Protein AF-A0A8H1LJA9-F1 (afdb_monomer_lite)

Radius of gyration: 12.82 Å; chains: 1; bounding box: 40×30×24 Å

Foldseek 3Di:
DDDAQAWWQFQVVRFIFGFHDWDDDPPIWTWTFTDPDPPDDTDIDIDGPVRIDHDDDPPPPDD

pLDDT: mean 88.94, std 12.88, range [50.66, 97.94]

Organism: NCBI:txid1888

Structure (mmCIF, N/CA/C/O backbone):
data_AF-A0A8H1LJA9-F1
#
_entry.id   AF-A0A8H1LJA9-F1
#
loop_
_atom_site.group_PDB
_atom_site.id
_atom_site.type_symbol
_atom_site.label_atom_id
_atom_site.label_alt_id
_atom_site.label_comp_id
_atom_site.label_asym_id
_atom_site.label_entity_id
_atom_site.label_seq_id
_atom_site.pdbx_PDB_ins_code
_atom_site.Cartn_x
_atom_site.Cartn_y
_atom_site.Cartn_z
_atom_site.occupancy
_atom_site.B_iso_or_equiv
_atom_site.auth_seq_id
_atom_site.auth_comp_id
_atom_site.auth_asym_id
_atom_site.auth_atom_id
_atom_site.pdbx_PDB_model_num
ATOM 1 N N . MET A 1 1 ? -1.966 -11.909 -4.812 1.00 86.44 1 MET A N 1
ATOM 2 C CA . MET A 1 1 ? -1.331 -10.690 -5.351 1.00 86.44 1 MET A CA 1
ATOM 3 C C . MET A 1 1 ? -2.303 -9.559 -5.113 1.00 86.44 1 MET A C 1
ATOM 5 O O . MET A 1 1 ? -3.490 -9.854 -5.103 1.00 86.44 1 MET A O 1
ATOM 9 N N . TRP A 1 2 ? -1.817 -8.354 -4.835 1.00 93.31 2 TRP A N 1
ATOM 10 C CA . TRP A 1 2 ? -2.710 -7.210 -4.694 1.00 93.31 2 TRP A CA 1
ATOM 11 C C . TRP A 1 2 ? -2.863 -6.457 -6.011 1.00 93.31 2 TRP A C 1
ATOM 13 O O . TRP A 1 2 ? -1.941 -6.463 -6.828 1.00 93.31 2 TRP A O 1
ATOM 23 N N . GLU A 1 3 ? -3.985 -5.772 -6.166 1.00 95.19 3 GLU A N 1
ATOM 24 C CA . GLU A 1 3 ? -4.344 -4.998 -7.348 1.00 95.19 3 GLU A CA 1
ATOM 25 C C . GLU A 1 3 ? -4.471 -3.504 -7.023 1.00 95.19 3 GLU A C 1
ATOM 27 O O . GLU A 1 3 ? -4.689 -3.101 -5.879 1.00 95.19 3 GLU A O 1
ATOM 32 N N . VAL A 1 4 ? -4.312 -2.659 -8.044 1.00 96.38 4 VAL A N 1
ATOM 33 C CA . VAL A 1 4 ? -4.571 -1.218 -7.914 1.00 96.38 4 VAL A CA 1
ATOM 34 C C . VAL A 1 4 ? -6.057 -0.999 -7.616 1.00 96.38 4 VAL A C 1
ATOM 36 O O . VAL A 1 4 ? -6.913 -1.608 -8.248 1.00 96.38 4 VAL A O 1
ATOM 39 N N . GLY A 1 5 ? -6.355 -0.132 -6.651 1.00 95.94 5 GLY A N 1
ATOM 40 C CA . GLY A 1 5 ? -7.698 0.131 -6.133 1.00 95.94 5 GLY A CA 1
ATOM 41 C C . GLY A 1 5 ? -8.071 -0.715 -4.912 1.00 95.94 5 GLY A C 1
ATOM 42 O O . GLY A 1 5 ? -9.007 -0.366 -4.192 1.00 95.94 5 GLY A O 1
ATOM 43 N N . GLU A 1 6 ? -7.339 -1.796 -4.610 1.00 95.75 6 GLU A N 1
ATOM 44 C CA . GLU A 1 6 ? -7.609 -2.571 -3.398 1.00 95.75 6 GLU A CA 1
ATOM 45 C C . GLU A 1 6 ? -7.237 -1.789 -2.133 1.00 95.75 6 GLU A C 1
ATOM 47 O O . GLU A 1 6 ? -6.202 -1.123 -2.052 1.00 95.75 6 GLU A O 1
ATOM 52 N N . THR A 1 7 ? -8.073 -1.919 -1.103 1.00 95.88 7 THR A N 1
ATOM 53 C CA . THR A 1 7 ? -7.784 -1.382 0.229 1.00 95.88 7 THR A CA 1
ATOM 54 C C . THR A 1 7 ? -7.029 -2.418 1.060 1.00 95.88 7 THR A C 1
ATOM 56 O O . THR A 1 7 ? -7.491 -3.547 1.248 1.00 95.88 7 THR A O 1
ATOM 59 N N . ALA A 1 8 ? -5.886 -2.018 1.610 1.00 96.31 8 ALA A N 1
ATOM 60 C CA . ALA A 1 8 ? -5.022 -2.853 2.428 1.00 96.31 8 ALA A CA 1
ATOM 61 C C . ALA A 1 8 ? -4.710 -2.184 3.774 1.00 96.31 8 ALA A C 1
ATOM 63 O O . ALA A 1 8 ? -4.483 -0.976 3.854 1.00 96.31 8 ALA A O 1
ATOM 64 N N . TRP A 1 9 ? -4.655 -2.987 4.835 1.00 96.12 9 TRP A N 1
ATOM 65 C CA . TRP A 1 9 ? -4.097 -2.586 6.122 1.00 96.12 9 TRP A CA 1
ATOM 66 C C . TRP A 1 9 ? -2.588 -2.847 6.128 1.00 96.12 9 TRP A C 1
ATOM 68 O O . TRP A 1 9 ? -2.152 -3.984 5.931 1.00 96.12 9 TRP A O 1
ATOM 78 N N . ASP A 1 10 ? -1.795 -1.798 6.337 1.00 95.81 10 ASP A N 1
ATOM 79 C CA . ASP A 1 10 ? -0.346 -1.874 6.505 1.00 95.81 10 ASP A CA 1
ATOM 80 C C . ASP A 1 10 ? 0.001 -2.217 7.956 1.00 95.81 10 ASP A C 1
ATOM 82 O O . ASP A 1 10 ? -0.150 -1.392 8.859 1.00 95.81 10 ASP A O 1
ATOM 86 N N . VAL A 1 11 ? 0.550 -3.413 8.167 1.00 95.38 11 VAL A N 1
ATOM 87 C CA . VAL A 1 11 ? 0.939 -3.916 9.494 1.00 95.38 11 VAL A CA 1
ATOM 88 C C . VAL A 1 11 ? 2.028 -3.046 10.125 1.00 95.38 11 VAL A C 1
ATOM 90 O O . VAL A 1 11 ? 2.077 -2.912 11.345 1.00 95.38 11 VAL A O 1
ATOM 93 N N . LYS A 1 12 ? 2.903 -2.435 9.316 1.00 93.88 12 LYS A N 1
ATOM 94 C CA . LYS A 1 12 ? 4.057 -1.682 9.821 1.00 93.88 12 LYS A CA 1
ATOM 95 C C . LYS A 1 12 ? 3.670 -0.314 10.378 1.00 93.88 12 LYS A C 1
ATOM 97 O O . LYS A 1 12 ? 4.231 0.110 11.382 1.00 93.88 12 LYS A O 1
ATOM 102 N N . SER A 1 13 ? 2.754 0.392 9.714 1.00 92.00 13 SER A N 1
ATOM 103 C CA . SER A 1 13 ? 2.271 1.702 10.177 1.00 92.00 13 SER A CA 1
ATOM 104 C C . SER A 1 13 ? 0.968 1.628 10.972 1.00 92.00 13 SER A C 1
ATOM 106 O O . SER A 1 13 ? 0.577 2.624 11.575 1.00 92.00 13 SER A O 1
ATOM 108 N N . GLY A 1 14 ? 0.279 0.483 10.957 1.00 93.50 14 GLY A N 1
ATOM 109 C CA . GLY A 1 14 ? -1.056 0.329 11.530 1.00 93.50 14 GLY A CA 1
ATOM 110 C C . GLY A 1 14 ? -2.146 1.076 10.756 1.00 93.50 14 GLY A C 1
ATOM 111 O O . GLY A 1 14 ? -3.266 1.181 11.252 1.00 93.50 14 GLY A O 1
ATOM 112 N N . ARG A 1 15 ? -1.848 1.600 9.560 1.00 93.19 15 ARG A N 1
ATOM 113 C CA . ARG A 1 15 ? -2.767 2.432 8.771 1.00 93.19 15 ARG A CA 1
ATOM 114 C C . ARG A 1 15 ? -3.397 1.655 7.624 1.00 93.19 15 ARG A C 1
ATOM 116 O O . ARG A 1 15 ? -2.806 0.729 7.077 1.00 93.19 15 ARG A O 1
ATOM 123 N N . THR A 1 16 ? -4.582 2.088 7.222 1.00 95.31 16 THR A N 1
ATOM 124 C CA . THR A 1 16 ? -5.269 1.578 6.033 1.00 95.31 16 THR A CA 1
ATOM 125 C C . THR A 1 16 ? -4.991 2.493 4.847 1.00 95.31 16 THR A C 1
ATOM 127 O O . THR A 1 16 ? -5.045 3.714 4.983 1.00 95.31 16 THR A O 1
ATOM 130 N N . GLY A 1 17 ? -4.694 1.913 3.688 1.00 95.62 17 GLY A N 1
ATOM 131 C CA . GLY A 1 17 ? -4.461 2.656 2.456 1.00 95.62 17 GLY A CA 1
ATOM 132 C C . GLY A 1 17 ? -4.973 1.923 1.229 1.00 95.62 17 GLY A C 1
ATOM 133 O O . GLY A 1 17 ? -5.188 0.714 1.247 1.00 95.62 17 GLY A O 1
ATOM 134 N N . GLU A 1 18 ? -5.152 2.676 0.155 1.00 97.31 18 GLU A N 1
ATOM 135 C CA . GLU A 1 18 ? -5.499 2.152 -1.162 1.00 97.31 18 GLU A CA 1
ATOM 136 C C . GLU A 1 18 ? -4.225 1.894 -1.960 1.00 97.31 18 GLU A C 1
ATOM 138 O O . GLU A 1 18 ? -3.311 2.722 -1.969 1.00 97.31 18 GLU A O 1
ATOM 143 N N . ILE A 1 19 ? -4.147 0.761 -2.644 1.00 97.38 19 ILE A N 1
ATOM 144 C CA . ILE A 1 19 ? -3.022 0.446 -3.516 1.00 97.38 19 ILE A CA 1
ATOM 145 C C . ILE A 1 19 ? -3.161 1.256 -4.800 1.00 97.38 19 ILE A C 1
ATOM 147 O O . ILE A 1 19 ? -4.112 1.093 -5.549 1.00 97.38 19 ILE A O 1
ATOM 151 N N . VAL A 1 20 ? -2.190 2.120 -5.073 1.00 97.94 20 VAL A N 1
ATOM 152 C CA . VAL A 1 20 ? -2.194 3.004 -6.252 1.00 97.94 20 VAL A CA 1
ATOM 153 C C . VAL A 1 20 ? -1.168 2.596 -7.304 1.00 97.94 20 VAL A C 1
ATOM 155 O O . VAL A 1 20 ? -1.194 3.101 -8.421 1.00 97.94 20 VAL A O 1
ATOM 158 N N . GLN A 1 21 ? -0.243 1.698 -6.959 1.00 97.50 21 GLN A N 1
ATOM 159 C CA . GLN A 1 21 ? 0.774 1.203 -7.882 1.00 97.50 21 GLN A CA 1
ATOM 160 C C . GLN A 1 21 ? 1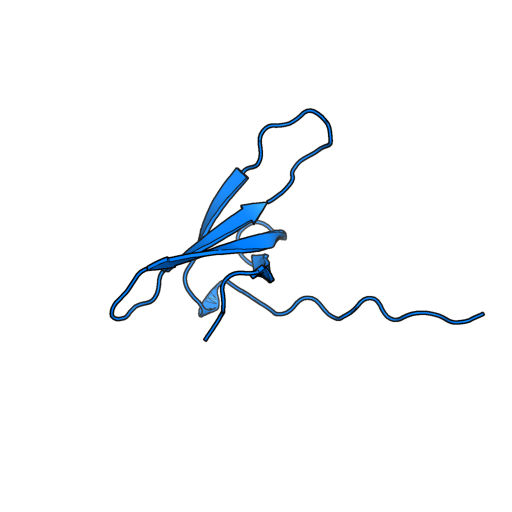.297 -0.163 -7.436 1.00 97.50 21 GLN A C 1
ATOM 162 O O . GLN A 1 21 ? 1.497 -0.400 -6.242 1.00 97.50 21 GLN A O 1
ATOM 167 N N . VAL A 1 22 ? 1.590 -1.018 -8.415 1.00 96.81 22 VAL A N 1
ATOM 168 C CA . VAL A 1 22 ? 2.314 -2.281 -8.244 1.00 96.81 22 VAL A CA 1
ATOM 169 C C . VAL A 1 22 ? 3.562 -2.233 -9.124 1.00 96.81 22 VAL A C 1
ATOM 171 O O . VAL A 1 22 ? 3.461 -2.010 -10.327 1.00 96.81 22 VAL A O 1
ATOM 174 N N . THR A 1 23 ? 4.737 -2.425 -8.532 1.00 95.88 23 THR A N 1
ATOM 175 C CA . THR A 1 23 ? 6.031 -2.424 -9.229 1.00 95.88 23 THR A CA 1
ATOM 176 C C . THR A 1 23 ? 6.623 -3.834 -9.227 1.00 95.88 23 THR A C 1
ATOM 178 O O . THR A 1 23 ? 6.615 -4.495 -8.187 1.00 95.88 23 THR A O 1
ATOM 181 N N . GLY A 1 24 ? 7.141 -4.287 -10.374 1.00 87.69 24 GLY A N 1
ATOM 182 C CA . GLY A 1 24 ? 7.750 -5.609 -10.574 1.00 87.69 24 GLY A CA 1
ATOM 183 C C . GLY A 1 24 ? 8.674 -5.656 -11.807 1.00 87.69 24 GLY A C 1
ATOM 184 O O . GLY A 1 24 ? 8.886 -4.608 -12.423 1.00 87.69 24 GLY A O 1
ATOM 185 N N . PRO A 1 25 ? 9.216 -6.834 -12.188 1.00 80.56 25 PRO A N 1
ATOM 186 C CA . PRO A 1 25 ? 8.877 -8.185 -11.709 1.00 80.56 25 PRO A CA 1
ATOM 187 C C . PRO A 1 25 ? 9.416 -8.500 -10.296 1.00 80.56 25 PRO A C 1
ATOM 189 O O . PRO A 1 25 ? 10.083 -7.675 -9.686 1.00 80.56 25 PRO A O 1
ATOM 192 N N . ALA A 1 26 ? 9.048 -9.660 -9.738 1.00 80.25 26 ALA A N 1
ATOM 193 C CA . ALA A 1 26 ? 9.170 -9.990 -8.311 1.00 80.25 26 ALA A CA 1
ATOM 194 C C . ALA A 1 26 ? 10.566 -9.735 -7.674 1.00 80.25 26 ALA A C 1
ATOM 196 O O . ALA A 1 26 ? 11.581 -10.010 -8.314 1.00 80.25 26 ALA A O 1
ATOM 197 N N . PRO A 1 27 ? 10.627 -9.318 -6.387 1.00 84.44 27 PRO A N 1
ATOM 198 C CA . PRO A 1 27 ? 9.507 -9.142 -5.458 1.00 84.44 27 PRO A CA 1
ATOM 199 C C . PRO A 1 27 ? 8.658 -7.906 -5.775 1.00 84.44 27 PRO A C 1
ATOM 201 O O . PRO A 1 27 ? 9.174 -6.828 -6.045 1.00 84.44 27 PRO A O 1
ATOM 204 N N . TYR A 1 28 ? 7.335 -8.065 -5.705 1.00 92.69 28 TYR A N 1
ATOM 205 C CA . TYR A 1 28 ? 6.410 -6.961 -5.947 1.00 92.69 28 TYR A CA 1
ATOM 206 C C . TYR A 1 28 ? 6.465 -5.938 -4.814 1.00 92.69 28 TYR A C 1
ATOM 208 O O . TYR A 1 28 ? 6.372 -6.304 -3.635 1.00 92.69 28 TYR A O 1
ATOM 216 N N . ILE A 1 29 ? 6.555 -4.664 -5.189 1.00 95.69 29 ILE A N 1
ATOM 217 C CA . ILE A 1 29 ? 6.436 -3.524 -4.281 1.00 95.69 29 ILE A CA 1
ATOM 218 C C . ILE A 1 29 ? 5.104 -2.832 -4.566 1.00 95.69 29 ILE A C 1
ATOM 220 O O . ILE A 1 29 ? 4.822 -2.446 -5.697 1.00 95.69 29 ILE A O 1
ATOM 224 N N . TYR A 1 30 ? 4.298 -2.662 -3.527 1.00 97.06 30 TYR A N 1
ATOM 225 C CA . TYR A 1 30 ? 2.993 -2.018 -3.572 1.00 97.06 30 TYR A CA 1
ATOM 226 C C . TYR A 1 30 ? 3.112 -0.611 -3.000 1.00 97.06 30 TYR A C 1
ATOM 228 O O . TYR A 1 30 ? 3.672 -0.426 -1.917 1.00 97.06 30 TYR A O 1
ATOM 236 N N . ARG A 1 31 ? 2.578 0.383 -3.708 1.00 97.75 31 ARG A N 1
ATOM 237 C CA . ARG A 1 31 ? 2.467 1.753 -3.207 1.00 97.75 31 ARG A CA 1
ATOM 238 C C . ARG A 1 31 ? 1.064 1.967 -2.659 1.00 97.75 31 ARG A C 1
ATOM 240 O O . ARG A 1 31 ? 0.098 1.887 -3.410 1.00 97.75 31 ARG A O 1
ATOM 247 N N . LEU A 1 32 ? 0.965 2.257 -1.370 1.00 97.56 32 LEU A N 1
ATOM 248 C CA . LEU A 1 32 ? -0.273 2.587 -0.680 1.00 97.56 32 LEU A CA 1
ATOM 249 C C . LEU A 1 32 ? -0.407 4.101 -0.548 1.00 97.56 32 LEU A C 1
ATOM 251 O O . LEU A 1 32 ? 0.510 4.768 -0.066 1.00 97.56 32 LEU A O 1
ATOM 255 N N . ARG A 1 33 ? -1.574 4.623 -0.910 1.00 97.44 33 ARG A N 1
ATOM 256 C CA . ARG A 1 33 ? -2.029 5.967 -0.569 1.00 97.44 33 ARG A CA 1
ATOM 257 C C . ARG A 1 33 ? -2.838 5.893 0.721 1.00 97.44 33 ARG A C 1
ATOM 259 O O . ARG A 1 33 ? -3.907 5.290 0.750 1.00 97.44 33 ARG A O 1
ATOM 266 N N . VAL A 1 34 ? -2.337 6.524 1.776 1.00 95.31 34 VAL A N 1
ATOM 267 C CA . VAL A 1 34 ? -2.991 6.599 3.086 1.00 95.31 34 VAL A CA 1
ATOM 268 C C . VAL A 1 34 ? -3.473 8.025 3.320 1.00 95.31 34 VAL A C 1
ATOM 270 O O . VAL A 1 34 ? -2.680 8.966 3.279 1.00 95.31 34 VAL A O 1
ATOM 273 N N . VAL A 1 35 ? -4.767 8.182 3.586 1.00 90.94 35 VAL A N 1
ATOM 274 C CA . VAL A 1 35 ? -5.350 9.468 3.988 1.00 90.94 35 VAL A CA 1
ATOM 275 C C . VAL A 1 35 ? -5.113 9.648 5.485 1.00 90.94 35 VAL A C 1
ATOM 277 O O . VAL A 1 35 ? -5.500 8.789 6.274 1.00 90.94 35 VAL A O 1
ATOM 280 N N . THR A 1 36 ? -4.438 10.728 5.876 1.00 86.88 36 THR A N 1
ATOM 281 C CA . THR A 1 36 ? -4.056 10.980 7.277 1.00 86.88 36 THR A CA 1
ATOM 282 C C . THR A 1 36 ? -4.965 11.995 7.973 1.00 86.88 36 THR A C 1
ATOM 284 O O . THR A 1 36 ? -5.066 11.972 9.194 1.00 86.88 36 THR A O 1
ATOM 287 N N . GLY A 1 37 ? -5.713 12.794 7.204 1.00 84.69 37 GLY A N 1
ATOM 288 C CA . GLY A 1 37 ? -6.725 13.729 7.691 1.00 84.69 37 GLY A CA 1
ATOM 289 C C . GLY A 1 37 ? -7.330 14.569 6.554 1.00 84.69 37 GLY A C 1
ATOM 290 O O . GLY A 1 37 ? -6.841 14.503 5.426 1.00 84.69 37 GLY A O 1
ATOM 291 N N . PRO A 1 38 ? -8.382 15.367 6.820 1.00 84.31 38 PRO A N 1
ATOM 292 C CA . PRO A 1 38 ? -9.077 16.170 5.803 1.00 84.31 38 PRO A CA 1
ATOM 293 C C . PRO A 1 38 ? -8.247 17.337 5.243 1.00 84.31 38 PRO A C 1
ATOM 295 O O . PRO A 1 38 ? -8.519 17.808 4.143 1.00 84.31 38 PRO A O 1
ATOM 298 N N . HIS A 1 39 ? -7.234 17.794 5.982 1.00 89.00 39 HIS A N 1
ATOM 299 C CA . HIS A 1 39 ? -6.361 18.908 5.592 1.00 89.00 39 HIS A CA 1
ATOM 300 C C . HIS A 1 39 ? -4.882 18.509 5.509 1.00 89.00 39 HIS A C 1
ATOM 302 O O . HIS A 1 39 ? -4.015 19.370 5.383 1.00 89.00 39 HIS A O 1
ATOM 308 N N . GLU A 1 40 ? -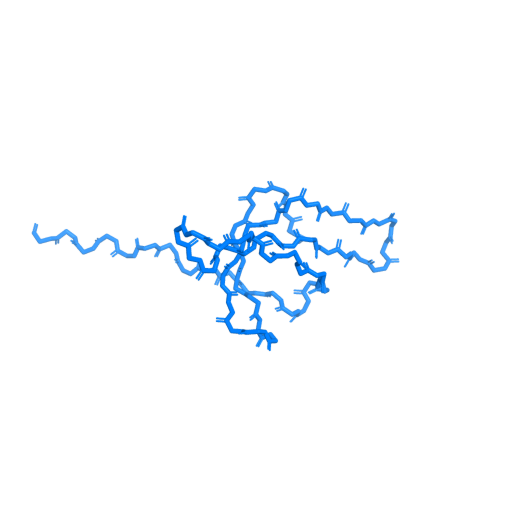4.584 17.212 5.584 1.00 90.62 40 GLU A N 1
ATOM 309 C CA . GLU A 1 40 ? -3.216 16.706 5.526 1.00 90.62 40 GLU A CA 1
ATOM 310 C C . GLU A 1 40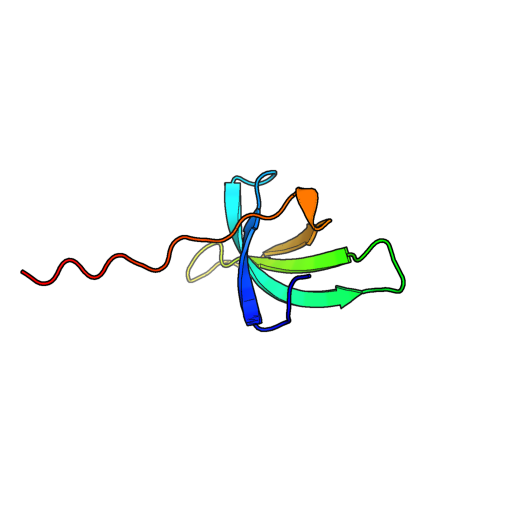 ? -2.912 16.110 4.148 1.00 90.62 40 GLU A C 1
ATOM 312 O O . GLU A 1 40 ? -3.778 15.469 3.541 1.00 90.62 40 GLU A O 1
ATOM 317 N N . PRO A 1 41 ? -1.682 16.283 3.635 1.00 91.31 41 PRO A N 1
ATOM 318 C CA . PRO A 1 41 ? -1.285 15.625 2.405 1.00 91.31 41 PRO A CA 1
ATOM 319 C C . PRO A 1 41 ? -1.311 14.098 2.586 1.00 91.31 41 PRO A C 1
ATOM 321 O O . PRO A 1 41 ? -0.918 13.588 3.638 1.00 91.31 41 PRO A O 1
ATOM 324 N N . PRO A 1 42 ? -1.726 13.336 1.560 1.00 91.88 42 PRO A N 1
ATOM 325 C CA . PRO A 1 42 ? -1.751 11.886 1.647 1.00 91.88 42 PRO A CA 1
ATOM 326 C C . PRO A 1 42 ? -0.336 11.321 1.794 1.00 91.88 42 PRO A C 1
ATOM 328 O O . PRO A 1 42 ? 0.601 11.731 1.104 1.00 91.88 42 PRO A O 1
ATOM 331 N N . LEU A 1 43 ? -0.196 10.313 2.650 1.00 94.81 43 LEU A N 1
ATOM 332 C CA . LEU A 1 43 ? 1.058 9.598 2.836 1.00 94.81 43 LEU A CA 1
ATOM 333 C C . LEU A 1 43 ? 1.183 8.491 1.786 1.00 94.81 43 LEU A C 1
ATOM 335 O O . LEU A 1 43 ? 0.265 7.694 1.592 1.00 94.81 43 LEU A O 1
ATOM 339 N N . MET A 1 44 ? 2.345 8.417 1.142 1.00 97.06 44 MET A N 1
ATOM 340 C CA . MET A 1 44 ? 2.664 7.374 0.169 1.00 97.06 44 MET A CA 1
ATOM 341 C C . MET A 1 44 ? 3.610 6.359 0.805 1.00 97.06 44 MET A C 1
ATOM 343 O O . MET A 1 44 ? 4.744 6.691 1.146 1.00 97.06 44 MET A O 1
ATOM 347 N N . LEU A 1 45 ? 3.149 5.122 0.969 1.00 96.31 45 LEU A N 1
ATOM 348 C CA . LEU A 1 45 ? 3.900 4.049 1.617 1.00 96.31 45 LEU A CA 1
ATOM 349 C C . LEU A 1 45 ? 4.261 2.953 0.621 1.00 96.31 45 LEU A C 1
ATOM 351 O O . LEU A 1 45 ? 3.401 2.481 -0.107 1.00 96.31 45 LEU A O 1
ATOM 355 N N . TYR A 1 46 ? 5.510 2.495 0.632 1.00 96.38 46 TYR A N 1
ATOM 356 C CA . TYR A 1 46 ? 5.951 1.349 -0.166 1.00 96.38 46 TYR A CA 1
ATOM 357 C C . TYR A 1 46 ? 6.018 0.096 0.703 1.00 96.38 46 TYR A C 1
ATOM 359 O O . TYR A 1 46 ? 6.640 0.129 1.770 1.00 96.38 46 TYR A O 1
ATOM 367 N N . ARG A 1 47 ? 5.374 -0.991 0.274 1.00 96.75 47 ARG A N 1
ATOM 368 C CA . ARG A 1 47 ? 5.258 -2.236 1.044 1.00 96.75 47 ARG A CA 1
ATOM 369 C C . ARG A 1 47 ? 5.441 -3.476 0.193 1.00 96.75 47 ARG A C 1
ATOM 371 O O . ARG A 1 47 ? 5.070 -3.507 -0.975 1.00 96.75 47 ARG A O 1
ATOM 378 N N . TYR A 1 48 ? 5.957 -4.523 0.816 1.00 96.12 48 TYR A N 1
ATOM 379 C CA . TYR A 1 48 ? 5.906 -5.880 0.294 1.00 96.12 48 TYR A CA 1
ATOM 380 C C . TYR A 1 48 ? 4.573 -6.542 0.649 1.00 96.12 48 TYR A C 1
ATOM 382 O O . TYR A 1 48 ? 3.944 -6.208 1.651 1.00 96.12 48 TYR A O 1
ATOM 390 N N . ALA A 1 49 ? 4.177 -7.563 -0.119 1.00 94.31 49 ALA A N 1
ATOM 391 C CA . ALA A 1 49 ? 2.906 -8.273 0.086 1.00 94.31 49 ALA A CA 1
ATOM 392 C C . ALA A 1 49 ? 2.699 -8.770 1.530 1.00 94.31 49 ALA A C 1
ATOM 394 O O . ALA A 1 49 ? 1.580 -8.747 2.032 1.00 94.31 49 ALA A O 1
ATOM 395 N N . ARG A 1 50 ? 3.776 -9.207 2.199 1.00 94.81 50 ARG A N 1
ATOM 396 C CA . ARG A 1 50 ? 3.743 -9.729 3.578 1.00 94.81 50 ARG A CA 1
ATOM 397 C C . ARG A 1 50 ? 3.423 -8.676 4.642 1.00 94.81 50 ARG A C 1
ATOM 399 O O . ARG A 1 50 ? 3.055 -9.040 5.753 1.00 94.81 50 ARG A O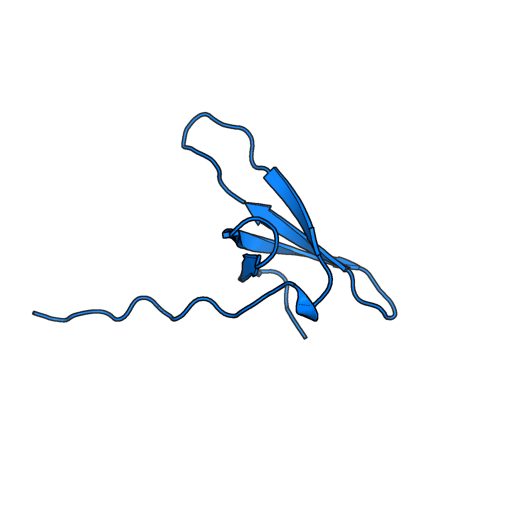 1
ATOM 406 N N . GLU A 1 51 ? 3.595 -7.399 4.315 1.00 96.25 51 GLU A N 1
ATOM 407 C CA . GLU A 1 51 ? 3.335 -6.271 5.216 1.00 96.25 51 GLU A CA 1
ATOM 408 C C . GLU A 1 51 ? 1.886 -5.774 5.105 1.00 96.25 51 GLU A C 1
ATOM 410 O O . GLU A 1 51 ? 1.495 -4.857 5.820 1.00 96.25 51 GLU A O 1
ATOM 415 N N . LEU A 1 52 ? 1.086 -6.382 4.224 1.00 96.25 52 LEU A N 1
ATOM 416 C CA . LEU A 1 52 ? -0.285 -5.988 3.939 1.00 96.25 52 LEU A CA 1
ATOM 417 C C . LEU A 1 52 ? -1.272 -7.071 4.382 1.00 96.25 52 LEU A C 1
ATOM 419 O O . LEU A 1 52 ? -1.028 -8.272 4.232 1.00 96.25 52 LEU A O 1
ATOM 423 N N . ARG A 1 53 ? -2.427 -6.648 4.892 1.00 96.56 53 ARG A N 1
ATOM 424 C CA . ARG A 1 53 ? -3.552 -7.516 5.263 1.00 96.56 53 ARG A CA 1
ATOM 425 C C . ARG A 1 53 ? -4.848 -6.972 4.690 1.00 96.56 53 ARG A C 1
ATOM 427 O O . ARG A 1 53 ? -4.995 -5.766 4.512 1.00 96.56 53 ARG A O 1
ATOM 434 N N . ARG A 1 54 ? -5.799 -7.863 4.403 1.00 93.50 54 ARG A N 1
ATOM 435 C CA . ARG A 1 54 ? -7.130 -7.453 3.942 1.00 93.50 54 ARG A CA 1
ATOM 436 C C . ARG A 1 54 ? -7.853 -6.726 5.067 1.00 93.50 54 ARG A C 1
ATOM 438 O O . ARG A 1 54 ? -7.832 -7.184 6.207 1.00 93.50 54 ARG A O 1
ATOM 445 N N . VAL A 1 55 ? -8.496 -5.616 4.732 1.00 86.94 55 VAL A N 1
ATOM 446 C CA . VAL A 1 55 ? -9.456 -4.972 5.627 1.00 86.94 55 VAL A CA 1
ATOM 447 C C . VAL A 1 55 ? -10.743 -5.787 5.549 1.00 86.94 55 VAL A C 1
ATOM 449 O O . VAL A 1 55 ? -11.185 -6.126 4.451 1.00 86.94 55 VAL A O 1
ATOM 452 N N . ALA A 1 56 ? -11.323 -6.164 6.689 1.00 75.44 56 ALA A N 1
ATOM 453 C CA . ALA A 1 56 ? -12.637 -6.794 6.674 1.00 75.44 56 ALA A CA 1
ATOM 454 C C . ALA A 1 56 ? -13.634 -5.829 6.004 1.00 75.44 56 ALA A C 1
ATOM 456 O O . ALA A 1 56 ? -13.579 -4.629 6.2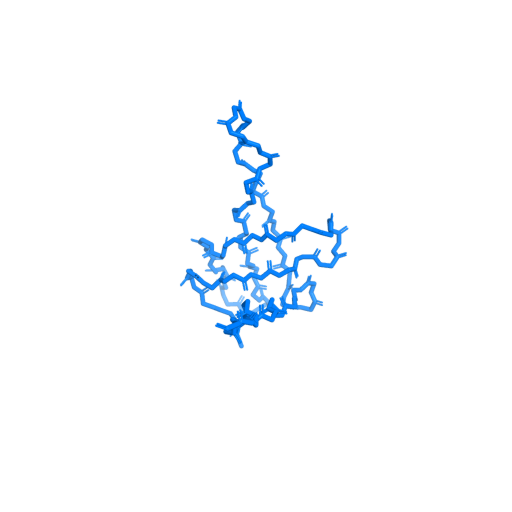96 1.00 75.44 56 ALA A O 1
ATOM 457 N N . PRO A 1 57 ? -14.530 -6.303 5.120 1.00 59.09 57 PRO A N 1
ATOM 458 C CA . PRO A 1 57 ? -15.599 -5.448 4.628 1.00 59.09 57 PRO A CA 1
ATOM 459 C C . PRO A 1 57 ? -16.371 -4.907 5.840 1.00 59.09 57 PRO A C 1
ATOM 461 O O . PRO A 1 57 ? -16.543 -5.648 6.816 1.00 59.09 57 PRO A O 1
ATOM 464 N N . PRO A 1 58 ? -16.804 -3.633 5.829 1.00 55.06 58 PRO A N 1
ATOM 465 C CA . PRO A 1 58 ? -17.605 -3.100 6.917 1.00 55.06 58 PRO A CA 1
ATOM 466 C C . PRO A 1 58 ? -18.806 -4.026 7.097 1.00 55.06 58 PRO A C 1
ATOM 468 O O . PRO A 1 58 ? -19.612 -4.198 6.184 1.00 55.06 58 PRO A O 1
ATOM 471 N N . VAL A 1 59 ? -18.888 -4.683 8.255 1.00 57.06 59 VAL A N 1
ATOM 472 C CA . VAL A 1 59 ? -20.031 -5.527 8.588 1.00 57.06 59 VAL A CA 1
ATOM 473 C C . VAL A 1 59 ? -21.211 -4.572 8.682 1.00 57.06 59 VAL A C 1
ATOM 475 O O . VAL A 1 59 ? -21.334 -3.843 9.666 1.00 57.06 59 VAL A O 1
ATOM 478 N N . SER A 1 60 ? -22.044 -4.509 7.642 1.00 50.66 60 SER A N 1
ATOM 479 C CA . SER A 1 60 ? -23.305 -3.780 7.699 1.00 50.66 60 SER A CA 1
ATOM 480 C C . SER A 1 60 ? -24.152 -4.416 8.796 1.00 50.66 60 SER A C 1
ATOM 482 O O . SER A 1 60 ? -24.853 -5.398 8.563 1.00 50.66 60 SER A O 1
ATOM 484 N N . ARG A 1 61 ? -24.079 -3.876 10.016 1.00 50.81 61 ARG A N 1
ATOM 485 C CA . ARG A 1 61 ? -25.085 -4.131 11.042 1.00 50.81 61 ARG A CA 1
ATOM 486 C C . ARG A 1 61 ? -26.367 -3.465 10.551 1.00 50.81 61 ARG A C 1
ATOM 488 O O . ARG A 1 61 ? -26.556 -2.270 10.741 1.00 50.81 61 ARG A O 1
ATOM 495 N N . ARG A 1 62 ? -27.202 -4.233 9.848 1.00 52.59 62 ARG A N 1
ATOM 496 C CA . ARG A 1 62 ? -28.615 -3.900 9.662 1.00 52.59 62 ARG A CA 1
ATOM 497 C C . ARG A 1 62 ? -29.281 -4.044 11.031 1.00 52.59 62 ARG A C 1
ATOM 499 O O . ARG A 1 62 ? -29.375 -5.159 11.536 1.00 52.59 62 ARG A O 1
ATOM 506 N N . THR A 1 63 ? -2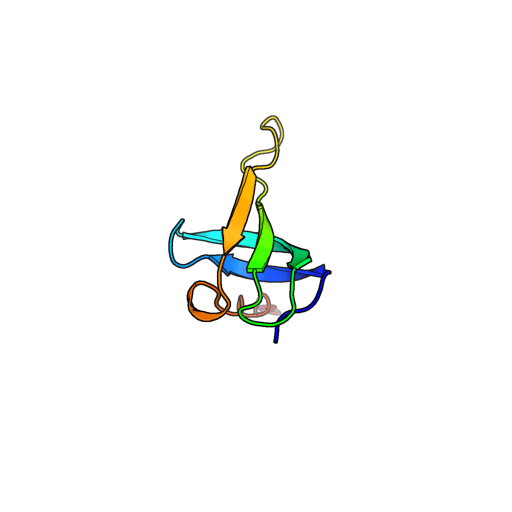9.621 -2.916 11.642 1.00 61.47 63 THR A N 1
ATOM 507 C CA . THR A 1 63 ? -30.674 -2.810 12.664 1.00 61.47 63 THR A CA 1
ATOM 508 C C . THR A 1 63 ? -32.036 -2.854 12.000 1.00 61.47 63 THR A C 1
ATOM 510 O O . THR A 1 63 ? -32.143 -2.245 10.910 1.00 61.47 63 THR A O 1
#

Sequence (63 aa):
MWEVGETAWDVKSGRTGEIVQVTGPAPYIYRLRVVTGPHEPPLMLYRYARELRRVAPPVSRRT

Secondary structure (DSSP, 8-state):
---TT-EEEETTTTEEEEEEEEE-SSSPEEEEEE---TTSPPEEEEEEGGGEEEPPP------